Protein AF-A0A7L1ICL4-F1 (afdb_monomer_lite)

Radius of gyration: 15.79 Å; chains: 1; bounding box: 42×19×38 Å

Foldseek 3Di:
DQVVVVVVLCVVCVVHFDKDKDKDDAQPDPDDDDDPPDDDPDHGDPAKMKMWMDRPPDIDIDIDGPVCVVVVVD

InterPro domains:
  IPR003210 Signal recognition particle, SRP14 subunit [PF02290] (1-73)
  IPR003210 Signal recognition particle, SRP14 subunit [PTHR12013] (1-74)
  IPR009018 Signal recognition particle, SRP9/SRP14 subunit [G3DSA:3.30.720.10] (1-74)
  IPR009018 Signal recognition particle, SRP9/SRP14 subunit [SSF54762] (1-73)

Organism: Smutsornis africanus (NCBI:txid240209)

Sequence (74 aa):
QFLTELTRLFQKCRTSGSVFITLKKYDGRTKPVPRKGHVESFEPADNKCLLRATDGKKKISTVVSSKEVNKFQM

Secondary structure (DSSP, 8-state):
-HHHHHHHHHHHTSSS---EEEEEEE----SPPPPTTSPP-----TTEEEEEEESSS-EEEEEEETTTHHHHH-

Structure (mmCIF, N/CA/C/O backbone):
data_AF-A0A7L1ICL4-F1
#
_entry.id   AF-A0A7L1ICL4-F1
#
loop_
_atom_site.group_PDB
_atom_site.id
_atom_site.type_symbol
_atom_site.label_atom_id
_atom_site.label_alt_id
_atom_site.label_comp_id
_atom_site.label_asym_id
_atom_site.label_entity_id
_atom_site.label_seq_id
_atom_site.pdbx_PDB_ins_code
_atom_site.Cartn_x
_atom_site.Cartn_y
_atom_site.Cartn_z
_atom_site.occupancy
_atom_site.B_iso_or_equiv
_atom_site.auth_seq_id
_atom_site.auth_comp_id
_atom_site.auth_asym_id
_atom_site.auth_atom_id
_atom_site.pdbx_PDB_model_num
ATOM 1 N N . GLN A 1 1 ? -3.781 -10.402 1.676 1.00 88.75 1 GLN A N 1
ATOM 2 C CA . GLN A 1 1 ? -2.857 -10.101 2.795 1.00 88.75 1 GLN A CA 1
ATOM 3 C C . GLN A 1 1 ? -2.777 -8.605 3.102 1.00 88.75 1 GLN A C 1
ATOM 5 O O . GLN A 1 1 ? -3.025 -8.244 4.243 1.00 88.75 1 GLN A O 1
ATOM 10 N N . PHE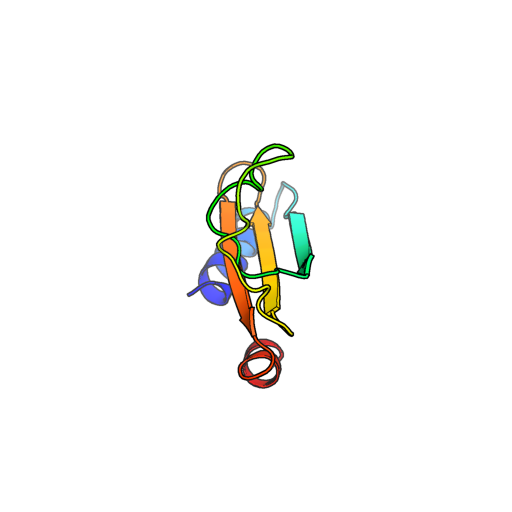 A 1 2 ? -2.494 -7.729 2.124 1.00 96.31 2 PHE A N 1
ATOM 11 C CA . PHE A 1 2 ? -2.408 -6.276 2.368 1.00 96.31 2 PHE A CA 1
ATOM 12 C C . PHE A 1 2 ? -3.691 -5.676 2.968 1.00 96.31 2 PHE A C 1
ATOM 14 O O . PHE A 1 2 ? -3.613 -5.032 4.006 1.00 96.31 2 PHE A O 1
ATOM 21 N N . LEU A 1 3 ? -4.862 -5.943 2.373 1.00 96.06 3 LEU A N 1
ATOM 22 C CA . LEU A 1 3 ? -6.146 -5.420 2.868 1.00 96.06 3 LEU A CA 1
ATOM 23 C C . LEU A 1 3 ? -6.442 -5.868 4.307 1.00 96.06 3 LEU A C 1
ATOM 25 O O . LEU A 1 3 ? -6.832 -5.056 5.134 1.00 96.06 3 LEU A O 1
ATOM 29 N N . THR A 1 4 ? -6.152 -7.127 4.642 1.00 97.00 4 THR A N 1
ATOM 30 C CA . THR A 1 4 ? -6.299 -7.659 6.007 1.00 97.00 4 THR A CA 1
ATOM 31 C C . THR A 1 4 ? -5.426 -6.907 7.015 1.00 97.00 4 THR A C 1
ATOM 33 O O . THR A 1 4 ? -5.880 -6.560 8.102 1.00 97.00 4 THR A O 1
ATOM 36 N N . GLU A 1 5 ? -4.169 -6.628 6.664 1.00 97.38 5 GLU A N 1
ATOM 37 C CA . GLU A 1 5 ? -3.261 -5.856 7.520 1.00 97.38 5 GLU A CA 1
ATOM 38 C C . GLU A 1 5 ? -3.640 -4.375 7.597 1.00 97.38 5 GLU A C 1
ATOM 40 O O . GLU A 1 5 ? -3.480 -3.750 8.646 1.00 97.38 5 GLU A O 1
ATOM 45 N N . LEU A 1 6 ? -4.193 -3.819 6.519 1.00 97.50 6 LEU A N 1
ATOM 46 C CA . LEU A 1 6 ? -4.728 -2.465 6.506 1.00 97.50 6 LEU A CA 1
ATOM 47 C C . LEU A 1 6 ? -5.930 -2.339 7.452 1.00 97.50 6 LEU A C 1
ATOM 49 O O . LEU A 1 6 ? -5.983 -1.404 8.247 1.00 97.50 6 LEU A O 1
ATOM 53 N N . THR A 1 7 ? -6.846 -3.313 7.448 1.00 97.38 7 THR A N 1
ATOM 54 C CA . THR A 1 7 ? -7.946 -3.381 8.421 1.00 97.38 7 THR A CA 1
ATOM 55 C C . THR A 1 7 ? -7.417 -3.425 9.855 1.00 97.38 7 THR A C 1
ATOM 57 O O . THR A 1 7 ? -7.901 -2.681 10.705 1.00 97.38 7 THR A O 1
ATOM 60 N N . ARG A 1 8 ? -6.380 -4.232 10.126 1.00 97.31 8 ARG A N 1
ATOM 61 C CA . ARG A 1 8 ? -5.734 -4.293 11.452 1.00 97.31 8 ARG A CA 1
ATOM 62 C C . ARG A 1 8 ? -5.125 -2.949 11.869 1.00 97.31 8 ARG A C 1
ATOM 64 O O . ARG A 1 8 ? -5.241 -2.574 13.033 1.00 97.31 8 ARG A O 1
ATOM 71 N N . LEU A 1 9 ? -4.511 -2.209 10.940 1.00 97.31 9 LEU A N 1
ATOM 72 C CA . LEU A 1 9 ? -3.994 -0.856 11.194 1.00 97.31 9 LEU A CA 1
ATOM 73 C C . LEU A 1 9 ? -5.115 0.108 11.602 1.00 97.31 9 LEU A C 1
ATOM 75 O O . LEU A 1 9 ? -4.996 0.776 12.627 1.00 97.31 9 LEU A O 1
ATOM 79 N N . PHE A 1 10 ? -6.222 0.136 10.857 1.00 97.75 10 PHE A N 1
ATOM 80 C CA . PHE A 1 10 ? -7.370 0.982 11.195 1.00 97.75 10 PHE A CA 1
ATOM 81 C C . PHE A 1 10 ? -8.018 0.603 12.529 1.00 97.75 10 PHE A C 1
ATOM 83 O O . PHE A 1 10 ? -8.372 1.485 13.308 1.00 97.75 10 PHE A O 1
ATOM 90 N N . GLN A 1 11 ? -8.143 -0.693 12.825 1.00 97.56 11 GLN A N 1
ATOM 91 C CA . GLN A 1 11 ? -8.665 -1.162 14.113 1.00 97.56 11 GLN A CA 1
ATOM 92 C C . GLN A 1 11 ? -7.778 -0.711 15.280 1.00 97.56 11 GLN A C 1
ATOM 94 O O . GLN A 1 11 ? -8.290 -0.245 16.295 1.00 97.56 11 GLN A O 1
ATOM 99 N N . LYS A 1 12 ? -6.453 -0.795 15.123 1.00 96.81 12 LYS A N 1
ATOM 100 C CA . LYS A 1 12 ? -5.481 -0.386 16.144 1.00 96.81 12 LYS A CA 1
ATOM 101 C C . LYS A 1 12 ? -5.484 1.124 16.402 1.00 96.81 12 LYS A C 1
ATOM 103 O O . LYS A 1 12 ? -5.344 1.537 17.547 1.00 96.81 12 LYS A O 1
ATOM 108 N N . CYS A 1 13 ? -5.645 1.940 15.361 1.00 96.62 13 CYS A N 1
ATOM 109 C CA . CYS A 1 13 ? -5.646 3.405 15.458 1.00 96.62 13 CYS A CA 1
ATOM 110 C C . CYS A 1 13 ? -7.044 4.013 15.658 1.00 96.62 13 CYS A C 1
ATOM 112 O O . CYS A 1 13 ? -7.228 5.206 15.445 1.00 96.62 13 CYS A O 1
ATOM 114 N N . ARG A 1 14 ? -8.047 3.210 16.043 1.00 96.50 14 ARG A N 1
ATOM 115 C CA . ARG A 1 14 ? -9.449 3.653 16.124 1.00 96.50 14 ARG A CA 1
ATOM 116 C C . ARG A 1 14 ? -9.698 4.712 17.200 1.00 96.50 14 ARG A C 1
ATOM 1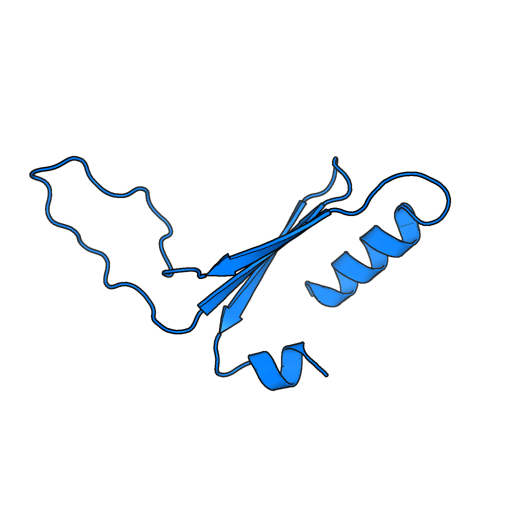18 O O . ARG A 1 14 ? -10.509 5.603 16.985 1.00 96.50 14 ARG A O 1
ATOM 125 N N . THR A 1 15 ? -9.063 4.581 18.362 1.00 96.38 15 THR A N 1
ATOM 126 C CA . THR A 1 15 ? -9.246 5.506 19.496 1.00 96.38 15 THR A CA 1
ATOM 127 C C . THR A 1 15 ? -8.236 6.647 19.488 1.00 96.38 15 THR A C 1
ATOM 129 O O . THR A 1 15 ? -8.537 7.733 19.969 1.00 96.38 15 THR A O 1
ATOM 132 N N . SER A 1 16 ? -7.033 6.404 18.965 1.00 95.94 16 SER A N 1
ATOM 133 C CA . SER A 1 16 ? -5.954 7.385 18.887 1.00 95.94 16 SER A CA 1
ATOM 134 C C . SER A 1 16 ? -4.929 6.986 17.824 1.00 95.94 16 SER A C 1
ATOM 136 O O . SER A 1 16 ? -4.660 5.799 17.610 1.00 95.94 16 SER A O 1
ATOM 138 N N . GLY A 1 17 ? -4.319 7.990 17.197 1.00 96.19 17 GLY A N 1
ATOM 139 C CA . GLY A 1 17 ? -3.307 7.840 16.154 1.00 96.19 17 GLY A CA 1
ATOM 140 C C . GLY A 1 17 ? -3.838 8.097 14.744 1.00 96.19 17 GLY A C 1
ATOM 141 O O . GLY A 1 17 ? -5.039 8.198 14.512 1.00 96.19 17 GLY A O 1
ATOM 142 N N . SER A 1 18 ? -2.910 8.192 13.794 1.00 97.19 18 SER A N 1
ATOM 143 C CA . SER A 1 18 ? -3.205 8.466 12.386 1.00 97.19 18 SER A CA 1
ATOM 144 C C . SER A 1 18 ? -2.706 7.323 11.515 1.00 97.19 18 SER A C 1
ATOM 146 O O . SER A 1 18 ? -1.596 6.830 11.710 1.00 97.19 18 SER A O 1
ATOM 148 N N . VAL A 1 19 ? -3.504 6.935 10.521 1.00 97.88 19 VAL A N 1
ATOM 149 C CA . VAL A 1 19 ? -3.091 5.990 9.477 1.00 97.88 19 VAL A CA 1
ATOM 150 C C . VAL A 1 19 ? -2.776 6.781 8.214 1.00 97.88 19 VAL A C 1
ATOM 152 O O . VAL A 1 19 ? -3.639 7.458 7.663 1.00 97.88 19 VAL A O 1
ATOM 155 N N . PHE A 1 20 ? -1.538 6.684 7.738 1.00 98.25 20 PHE A N 1
ATOM 156 C CA . PHE A 1 20 ? -1.103 7.305 6.492 1.00 98.25 20 PHE A CA 1
ATOM 157 C C . PHE A 1 20 ? -1.140 6.280 5.371 1.00 98.25 20 PHE A C 1
ATOM 159 O O . PHE A 1 20 ? -0.532 5.216 5.496 1.00 98.25 20 PHE A O 1
ATOM 166 N N . ILE A 1 21 ? -1.798 6.622 4.266 1.00 97.94 21 ILE A N 1
ATOM 167 C CA . ILE A 1 21 ? -1.825 5.819 3.043 1.00 97.94 21 ILE A CA 1
ATOM 168 C C . ILE A 1 21 ? -1.199 6.643 1.921 1.00 97.94 21 ILE A C 1
ATOM 170 O O . ILE A 1 21 ? -1.520 7.813 1.739 1.00 97.94 21 ILE A O 1
ATOM 174 N N . THR A 1 22 ? -0.288 6.032 1.169 1.00 98.12 22 THR A N 1
ATOM 175 C CA . THR A 1 22 ? 0.347 6.655 0.003 1.00 98.12 22 THR A CA 1
ATOM 176 C C . THR A 1 22 ? 0.195 5.760 -1.213 1.00 98.12 22 THR A C 1
ATOM 178 O O . THR A 1 22 ? 0.386 4.547 -1.119 1.00 98.12 22 THR A O 1
ATOM 181 N N . LEU A 1 23 ? -0.117 6.378 -2.350 1.00 96.56 23 LEU A N 1
ATOM 182 C CA . LEU A 1 23 ? -0.217 5.747 -3.659 1.00 96.56 23 LEU A CA 1
ATOM 183 C C . LEU A 1 23 ? 0.754 6.456 -4.606 1.00 96.56 23 LEU A C 1
ATOM 185 O O . LEU A 1 23 ? 0.726 7.680 -4.720 1.00 96.56 23 LEU A O 1
ATOM 189 N N . LYS A 1 24 ? 1.630 5.701 -5.272 1.00 95.69 24 LYS A N 1
ATOM 190 C CA . LYS A 1 24 ? 2.552 6.235 -6.288 1.00 95.69 24 LYS A CA 1
ATOM 191 C C . LYS A 1 24 ? 2.604 5.318 -7.505 1.00 95.69 24 LYS A C 1
ATOM 193 O O . LYS A 1 24 ? 2.538 4.101 -7.344 1.00 95.69 24 LYS A O 1
ATOM 198 N N . LYS A 1 25 ? 2.786 5.884 -8.707 1.00 93.88 25 LYS A N 1
ATOM 199 C CA . LYS A 1 25 ? 3.177 5.096 -9.890 1.00 93.88 25 LYS A CA 1
ATOM 200 C C . LYS A 1 25 ? 4.469 4.347 -9.556 1.00 93.88 25 LYS A C 1
ATOM 202 O O . LYS A 1 25 ? 5.378 4.927 -8.960 1.00 93.88 25 LYS A O 1
ATOM 207 N N . TYR A 1 26 ? 4.516 3.063 -9.888 1.00 93.69 26 TYR A N 1
ATOM 208 C CA . TYR A 1 26 ? 5.667 2.213 -9.629 1.00 93.69 26 TYR A CA 1
ATOM 209 C C . TYR A 1 26 ? 6.180 1.655 -10.941 1.00 93.69 26 TYR A C 1
ATOM 211 O O . TYR A 1 26 ? 5.440 1.026 -11.685 1.00 93.69 26 TYR A O 1
ATOM 219 N N . ASP A 1 27 ? 7.452 1.902 -11.203 1.00 89.94 27 ASP A N 1
ATOM 220 C CA . ASP A 1 27 ? 8.138 1.487 -12.418 1.00 89.94 27 ASP A CA 1
ATOM 221 C C . ASP A 1 27 ? 8.699 0.067 -12.316 1.00 89.94 27 ASP A C 1
ATOM 223 O O . ASP A 1 27 ? 9.247 -0.414 -13.290 1.00 89.94 27 ASP A O 1
ATOM 227 N N . GLY A 1 28 ? 8.561 -0.631 -11.181 1.00 89.00 28 GLY A N 1
ATOM 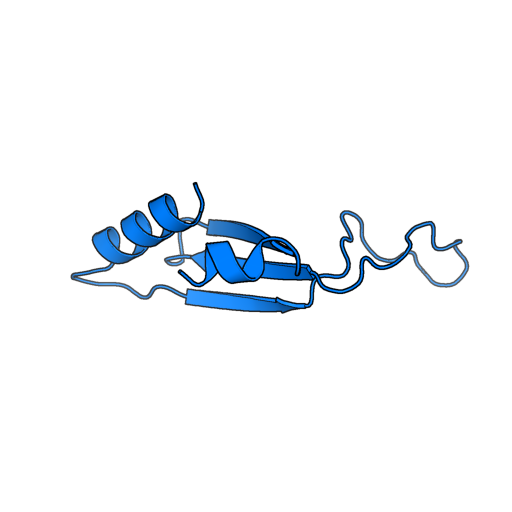228 C CA . GLY A 1 28 ? 9.082 -1.990 -10.993 1.00 89.00 28 GLY A CA 1
ATOM 229 C C . GLY A 1 28 ? 10.531 -2.056 -10.505 1.00 89.00 28 GLY A C 1
ATOM 230 O O . GLY A 1 28 ? 11.063 -3.156 -10.349 1.00 89.00 28 GLY A O 1
ATOM 231 N N . ARG A 1 29 ? 11.175 -0.912 -10.241 1.00 88.25 29 ARG A N 1
ATOM 232 C CA . ARG A 1 29 ? 12.577 -0.881 -9.810 1.00 88.25 29 ARG A CA 1
ATOM 233 C C . ARG A 1 29 ? 12.754 -1.503 -8.427 1.00 88.25 29 ARG A C 1
ATOM 235 O O . ARG A 1 29 ? 12.051 -1.160 -7.474 1.00 88.25 29 ARG A O 1
ATOM 242 N N . THR A 1 30 ? 13.746 -2.380 -8.309 1.00 88.88 30 THR A N 1
ATOM 243 C CA . THR A 1 30 ? 14.201 -2.973 -7.036 1.00 88.88 30 THR A CA 1
ATOM 244 C C . THR A 1 30 ? 15.587 -2.480 -6.620 1.00 88.88 30 THR A C 1
ATOM 246 O O . THR A 1 30 ? 16.016 -2.721 -5.494 1.00 88.88 30 THR A O 1
ATOM 249 N N . LYS A 1 31 ? 16.283 -1.769 -7.516 1.00 87.19 31 LYS A N 1
ATOM 250 C CA . LYS A 1 31 ? 17.612 -1.189 -7.306 1.00 87.19 31 LYS A CA 1
ATOM 251 C C . LYS A 1 31 ? 17.600 0.308 -7.653 1.00 87.19 31 LYS A C 1
ATOM 253 O O . LYS A 1 31 ? 16.758 0.729 -8.450 1.00 87.19 31 LYS A O 1
ATOM 258 N N . PRO A 1 32 ? 18.503 1.113 -7.067 1.00 87.88 32 PRO A N 1
ATOM 259 C CA . PRO A 1 32 ? 18.666 2.518 -7.435 1.00 87.88 32 PRO A CA 1
ATOM 260 C C . PRO A 1 32 ? 19.030 2.698 -8.914 1.00 87.88 32 PRO A C 1
ATOM 262 O O . PRO A 1 32 ? 19.632 1.811 -9.520 1.00 87.88 32 PRO A O 1
ATOM 265 N N . VAL A 1 33 ? 18.713 3.871 -9.468 1.00 85.00 33 VAL A N 1
ATOM 266 C CA . VAL A 1 33 ? 19.155 4.258 -10.816 1.00 85.00 33 VAL A CA 1
ATOM 267 C C . VAL A 1 33 ? 20.683 4.437 -10.810 1.00 85.00 33 VAL A C 1
ATOM 269 O O . VAL A 1 33 ? 21.198 5.116 -9.913 1.00 85.00 33 VAL A O 1
ATOM 272 N N . PRO A 1 34 ? 21.423 3.832 -11.760 1.00 85.81 34 PRO A N 1
ATOM 273 C CA . PRO A 1 34 ? 22.871 3.990 -11.856 1.00 85.81 34 PRO A CA 1
ATOM 274 C C . PRO A 1 34 ? 23.301 5.454 -12.037 1.00 85.81 34 PRO A C 1
ATOM 276 O O . PRO A 1 34 ? 22.545 6.296 -12.522 1.00 85.81 34 PRO A O 1
ATOM 279 N N . ARG A 1 35 ? 24.553 5.773 -11.680 1.00 87.25 35 ARG A N 1
ATOM 280 C CA . ARG A 1 35 ? 25.138 7.085 -12.007 1.00 87.25 35 ARG A CA 1
ATOM 281 C C . ARG A 1 35 ? 25.304 7.221 -13.525 1.00 87.25 35 ARG A C 1
ATOM 283 O O . ARG A 1 35 ? 25.515 6.225 -14.216 1.00 87.25 35 ARG A O 1
ATOM 290 N N . LYS A 1 36 ? 25.257 8.463 -14.029 1.00 82.25 36 LYS A N 1
ATOM 291 C CA . LYS A 1 36 ? 25.480 8.777 -15.452 1.00 82.25 36 LYS A CA 1
ATOM 292 C C . LYS A 1 36 ? 26.743 8.071 -15.967 1.00 82.25 36 LYS A C 1
ATOM 294 O O . LYS A 1 36 ? 27.797 8.182 -15.347 1.00 82.25 36 LYS A O 1
ATOM 299 N N . GLY A 1 37 ? 26.615 7.353 -17.083 1.00 78.31 37 GLY A N 1
ATOM 300 C CA . GLY A 1 37 ? 27.703 6.593 -17.712 1.00 78.31 37 GLY A CA 1
ATOM 301 C C . GLY A 1 37 ? 27.702 5.086 -17.429 1.00 78.31 37 GLY A C 1
ATOM 302 O O . GLY A 1 37 ? 28.526 4.380 -17.994 1.00 78.31 37 GLY A O 1
ATOM 303 N N . HIS A 1 38 ? 26.794 4.575 -16.590 1.00 74.44 38 HIS A N 1
ATOM 304 C CA . HIS A 1 38 ? 26.534 3.135 -16.472 1.00 74.44 38 HIS A CA 1
ATOM 305 C C . HIS A 1 38 ? 25.271 2.745 -17.245 1.00 74.44 38 HIS A C 1
ATOM 307 O O . HIS A 1 38 ? 24.301 3.499 -17.270 1.00 74.44 38 HIS A O 1
ATOM 313 N N . VAL A 1 39 ? 25.293 1.560 -17.861 1.00 73.19 39 VAL A N 1
ATOM 314 C CA . VAL A 1 39 ? 24.176 1.028 -18.654 1.00 73.19 39 VAL A CA 1
ATOM 315 C C . VAL A 1 39 ? 22.966 0.785 -17.748 1.00 73.19 39 VAL A C 1
ATOM 317 O O . VAL A 1 39 ? 23.077 0.105 -16.724 1.00 73.19 39 VAL A O 1
ATOM 320 N N . GLU A 1 40 ? 21.809 1.338 -18.118 1.00 69.81 40 GLU A N 1
ATOM 321 C CA . GLU A 1 40 ? 20.538 1.015 -17.470 1.00 69.81 40 GLU A CA 1
ATOM 322 C C . GLU A 1 40 ? 20.137 -0.413 -17.857 1.00 69.81 40 GLU A C 1
ATOM 324 O O . GLU A 1 40 ? 19.955 -0.724 -19.027 1.00 69.81 40 GLU A O 1
ATOM 329 N N . SER A 1 41 ? 20.033 -1.307 -16.874 1.00 69.00 41 SER A N 1
ATOM 330 C CA . SER A 1 41 ? 19.659 -2.713 -17.092 1.00 69.00 41 SER A CA 1
ATOM 331 C C . SER A 1 41 ? 18.173 -2.990 -16.857 1.00 69.00 41 SER A C 1
ATOM 333 O O . SER A 1 41 ? 17.767 -4.149 -16.768 1.00 69.00 41 SER A O 1
ATOM 335 N N . PHE A 1 42 ? 17.370 -1.940 -16.674 1.00 71.56 42 PHE A N 1
ATOM 336 C CA . PHE A 1 42 ? 16.001 -2.053 -16.198 1.00 71.56 42 PHE A CA 1
ATOM 337 C C . PHE A 1 42 ? 15.006 -1.397 -17.151 1.00 71.56 42 PHE A C 1
ATOM 339 O O . PHE A 1 42 ? 14.988 -0.175 -17.274 1.00 71.56 42 PHE A O 1
ATOM 346 N N . GLU A 1 43 ? 14.124 -2.216 -17.719 1.00 75.12 43 GLU A N 1
ATOM 347 C CA . GLU A 1 43 ? 12.958 -1.758 -18.470 1.00 75.12 43 GLU A CA 1
ATOM 348 C C . GLU A 1 43 ? 11.819 -1.381 -17.505 1.00 75.12 43 GLU A C 1
ATOM 350 O O . GLU A 1 43 ? 11.364 -2.238 -16.734 1.00 75.12 43 GLU A O 1
ATOM 355 N N . PRO A 1 44 ? 11.344 -0.119 -17.513 1.00 77.25 44 PRO A N 1
ATOM 356 C CA . PRO A 1 44 ? 10.227 0.313 -16.686 1.00 77.25 44 PRO A CA 1
ATOM 357 C C . PRO A 1 44 ? 8.978 -0.532 -16.930 1.00 77.25 44 PRO A C 1
ATOM 359 O O . PRO A 1 44 ? 8.451 -0.604 -18.036 1.00 77.25 44 PRO A O 1
ATOM 362 N N . ALA A 1 45 ? 8.460 -1.148 -15.870 1.00 77.31 45 ALA A N 1
ATOM 363 C CA . ALA A 1 45 ? 7.173 -1.812 -15.926 1.00 77.31 45 ALA A CA 1
ATOM 364 C C . ALA A 1 45 ? 6.069 -0.759 -16.054 1.00 77.31 45 ALA A C 1
ATOM 366 O O . ALA A 1 45 ? 5.829 0.026 -15.131 1.00 77.31 45 ALA A O 1
ATOM 367 N N . ASP A 1 46 ? 5.360 -0.784 -17.177 1.00 77.69 46 ASP A N 1
ATOM 368 C CA . ASP A 1 46 ? 4.184 0.049 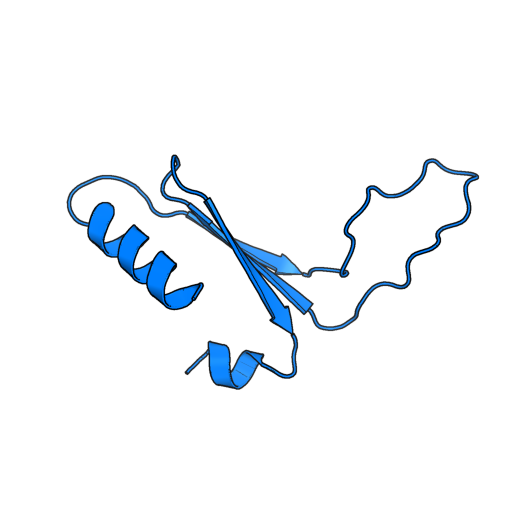-17.354 1.00 77.69 46 ASP A CA 1
ATOM 369 C C . ASP A 1 46 ? 2.989 -0.471 -16.542 1.00 77.69 46 ASP A C 1
ATOM 371 O O . ASP A 1 46 ? 2.801 -1.672 -16.328 1.00 77.69 46 ASP A O 1
ATOM 375 N N . ASN A 1 47 ? 2.153 0.469 -16.094 1.00 87.12 47 ASN A N 1
ATOM 376 C CA . ASN A 1 47 ? 0.849 0.212 -15.471 1.00 87.12 47 ASN A CA 1
ATOM 377 C C . ASN A 1 47 ? 0.873 -0.529 -14.120 1.00 87.12 47 ASN A C 1
ATOM 379 O O . ASN A 1 47 ? -0.018 -1.332 -13.825 1.00 87.12 47 ASN A O 1
ATOM 383 N N . LYS A 1 48 ? 1.864 -0.232 -13.271 1.00 93.50 48 LYS A N 1
ATOM 384 C CA . LYS A 1 48 ? 1.870 -0.629 -11.854 1.00 93.50 48 LYS A CA 1
ATOM 385 C C . LYS A 1 48 ? 1.798 0.587 -10.930 1.00 93.50 48 LYS A C 1
ATOM 387 O O . LYS A 1 48 ? 2.330 1.661 -11.222 1.00 93.50 48 LYS A O 1
ATOM 392 N N . CYS A 1 49 ? 1.177 0.407 -9.773 1.00 94.62 49 CYS A N 1
ATOM 393 C CA . CYS A 1 49 ? 1.201 1.361 -8.674 1.00 94.62 49 CYS A CA 1
ATOM 394 C C . CYS A 1 49 ? 1.633 0.678 -7.372 1.00 94.62 49 CYS A C 1
ATOM 396 O O . CYS A 1 49 ? 1.450 -0.520 -7.174 1.00 94.62 49 CYS A O 1
ATOM 398 N N . LEU A 1 50 ? 2.267 1.445 -6.490 1.00 96.00 50 LEU A N 1
ATOM 399 C CA . LEU A 1 50 ? 2.712 1.014 -5.172 1.00 96.00 50 LEU A CA 1
ATOM 400 C C . LEU A 1 50 ? 1.849 1.706 -4.124 1.00 96.00 50 LEU A C 1
ATOM 402 O O . LEU A 1 50 ? 1.845 2.938 -4.032 1.00 96.00 50 LEU A O 1
ATOM 406 N N . LEU A 1 51 ? 1.164 0.900 -3.320 1.00 97.38 51 LEU A N 1
ATOM 407 C CA . LEU A 1 51 ? 0.432 1.341 -2.144 1.00 97.38 51 LEU A CA 1
ATOM 408 C C . LEU A 1 51 ? 1.272 1.078 -0.902 1.00 97.38 51 LEU A C 1
ATOM 410 O O . LEU A 1 51 ? 1.871 0.011 -0.751 1.00 97.38 51 LEU A O 1
ATOM 414 N N . ARG A 1 52 ? 1.297 2.042 0.015 1.00 98.25 52 ARG A N 1
ATOM 415 C CA . ARG A 1 52 ? 1.925 1.886 1.332 1.00 98.25 52 ARG A CA 1
ATOM 416 C C . ARG A 1 52 ? 0.998 2.424 2.402 1.00 98.25 52 ARG A C 1
ATOM 418 O O . ARG A 1 52 ? 0.415 3.486 2.200 1.00 98.25 52 ARG A O 1
ATOM 425 N N . ALA A 1 53 ? 0.924 1.732 3.531 1.00 98.44 53 ALA A N 1
ATOM 426 C CA . ALA A 1 53 ? 0.185 2.176 4.702 1.00 98.44 53 ALA A CA 1
ATOM 427 C C . ALA A 1 53 ? 1.038 2.071 5.974 1.00 98.44 53 ALA A C 1
ATOM 429 O O . ALA A 1 53 ? 1.878 1.172 6.091 1.00 98.44 53 ALA A O 1
ATOM 430 N N . THR A 1 54 ? 0.845 3.001 6.911 1.00 98.31 54 THR A N 1
ATOM 431 C CA . THR A 1 54 ? 1.559 3.023 8.197 1.00 98.31 54 THR A CA 1
ATOM 432 C C . THR A 1 54 ? 0.792 3.779 9.281 1.00 98.31 54 THR A C 1
ATOM 434 O O . THR A 1 54 ? 0.168 4.793 8.989 1.00 98.31 54 THR A O 1
ATOM 437 N N . ASP A 1 55 ? 0.890 3.329 10.5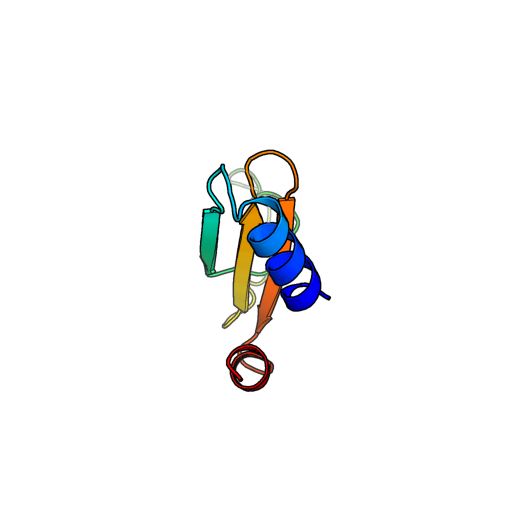34 1.00 97.38 55 ASP A N 1
ATOM 438 C CA . ASP A 1 55 ? 0.461 4.066 11.742 1.00 97.38 55 ASP A CA 1
ATOM 439 C C . ASP A 1 55 ? 1.607 4.890 12.371 1.00 97.38 55 ASP A C 1
ATOM 441 O O . ASP A 1 55 ? 1.552 5.298 13.529 1.00 97.38 55 ASP A O 1
ATOM 445 N N . GLY A 1 56 ? 2.712 5.050 11.636 1.00 96.12 56 GLY A N 1
ATOM 446 C CA . GLY A 1 56 ? 3.972 5.609 12.132 1.00 96.12 56 GLY A CA 1
ATOM 447 C C . GLY A 1 56 ? 4.904 4.571 12.769 1.00 96.12 56 GLY A C 1
ATOM 448 O O . GLY A 1 56 ? 6.099 4.834 12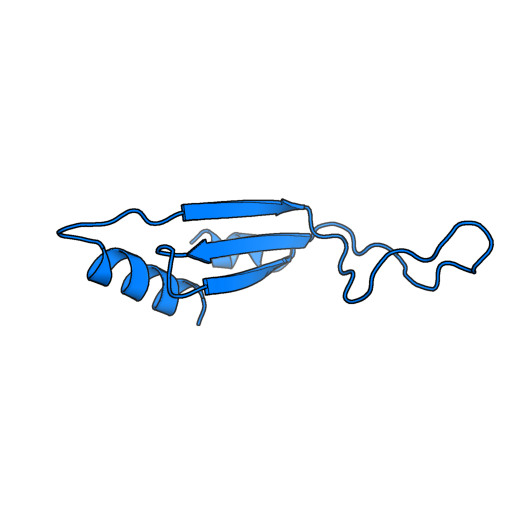.883 1.00 96.12 56 GLY A O 1
ATOM 449 N N . LYS A 1 57 ? 4.405 3.374 13.111 1.00 95.06 57 LYS A N 1
ATOM 450 C CA . LYS A 1 57 ? 5.186 2.276 13.705 1.00 95.06 57 LYS A CA 1
ATOM 451 C C . LYS A 1 57 ? 5.311 1.095 12.740 1.00 95.06 57 LYS A C 1
ATOM 453 O O . LYS A 1 57 ? 6.413 0.744 12.326 1.00 95.06 57 LYS A O 1
ATOM 458 N N . LYS A 1 58 ? 4.187 0.487 12.351 1.00 96.44 58 LYS A N 1
ATOM 459 C CA . LYS A 1 58 ? 4.123 -0.654 11.432 1.00 96.44 58 LYS A CA 1
ATOM 460 C C . LYS A 1 58 ? 3.927 -0.162 10.004 1.00 96.44 58 LYS A C 1
ATOM 462 O O . LYS A 1 58 ? 2.972 0.550 9.726 1.00 96.44 58 LYS A O 1
ATOM 467 N N . LYS A 1 59 ? 4.792 -0.608 9.091 1.00 98.12 59 LYS A N 1
ATOM 468 C CA . LYS A 1 59 ? 4.714 -0.296 7.658 1.00 98.12 59 LYS A CA 1
ATOM 469 C C . LYS A 1 59 ? 4.316 -1.540 6.873 1.00 98.12 59 LYS A C 1
ATOM 471 O O . LYS A 1 59 ? 4.899 -2.603 7.069 1.00 98.12 59 LYS A O 1
ATOM 476 N N . ILE A 1 60 ? 3.354 -1.389 5.971 1.00 98.19 60 ILE A N 1
ATOM 477 C CA . ILE A 1 60 ? 2.966 -2.408 4.992 1.00 98.19 60 ILE A CA 1
ATOM 478 C C . ILE A 1 60 ? 2.936 -1.786 3.597 1.00 98.19 60 ILE A C 1
ATOM 480 O O . ILE A 1 60 ? 2.640 -0.599 3.440 1.00 98.19 60 ILE A O 1
ATOM 484 N N . SER A 1 61 ? 3.232 -2.576 2.570 1.00 97.62 61 SER A N 1
ATOM 485 C CA . SER A 1 61 ? 3.166 -2.126 1.179 1.00 97.62 61 SER A CA 1
ATOM 486 C C . SER A 1 61 ? 2.761 -3.246 0.236 1.00 97.62 61 SER A C 1
ATOM 488 O O . SER A 1 61 ? 3.045 -4.412 0.502 1.00 97.62 61 SER A O 1
ATOM 490 N N . THR A 1 62 ? 2.135 -2.889 -0.879 1.00 97.06 62 THR A N 1
ATOM 491 C CA . THR A 1 62 ? 1.794 -3.821 -1.954 1.00 97.06 62 THR A CA 1
ATOM 492 C C . THR A 1 62 ? 1.890 -3.132 -3.310 1.00 97.06 62 THR A C 1
ATOM 494 O O . THR A 1 62 ? 1.699 -1.919 -3.412 1.00 97.06 62 THR A O 1
ATOM 497 N N . VAL A 1 63 ? 2.217 -3.903 -4.341 1.00 95.75 63 VAL A N 1
ATOM 498 C CA . VAL A 1 63 ? 2.219 -3.442 -5.729 1.00 95.75 63 VAL A CA 1
ATOM 499 C C . VAL A 1 63 ? 0.945 -3.954 -6.377 1.00 95.75 63 VAL A C 1
ATOM 501 O O . VAL A 1 63 ? 0.644 -5.135 -6.254 1.00 95.75 63 VAL A O 1
ATOM 504 N N . VAL A 1 64 ? 0.224 -3.068 -7.055 1.00 94.94 64 VAL A N 1
ATOM 505 C CA . VAL A 1 64 ? -0.999 -3.380 -7.794 1.00 94.94 64 VAL A CA 1
ATOM 506 C C . VAL A 1 64 ? -0.751 -3.072 -9.265 1.00 94.94 64 VAL A C 1
ATOM 508 O O . VAL A 1 64 ? -0.338 -1.974 -9.636 1.00 94.94 64 VAL A O 1
ATOM 511 N N . SER A 1 65 ? -0.959 -4.068 -10.110 1.00 93.81 65 SER A N 1
ATOM 512 C CA . SER A 1 65 ? -0.916 -3.971 -11.564 1.00 93.81 65 SER A CA 1
ATOM 513 C C . SER A 1 65 ? -2.304 -3.707 -12.150 1.00 93.81 65 SER A C 1
ATOM 515 O O . SER A 1 65 ? -3.329 -3.968 -11.521 1.00 93.81 65 SER A O 1
ATOM 517 N N . SER A 1 66 ? -2.353 -3.256 -13.403 1.00 90.38 66 SER A N 1
ATOM 518 C CA . SER A 1 66 ? -3.611 -3.094 -14.149 1.00 90.38 66 SER A CA 1
ATOM 519 C C . SER A 1 66 ? -4.469 -4.364 -14.210 1.00 90.38 66 SER A C 1
ATOM 521 O O . SER A 1 66 ? -5.689 -4.271 -14.277 1.00 90.38 66 SER A O 1
ATOM 523 N N . LYS A 1 67 ? -3.857 -5.554 -14.149 1.00 90.50 67 LYS A N 1
ATOM 524 C CA . LYS A 1 67 ? -4.576 -6.837 -14.187 1.00 90.50 67 LYS A CA 1
ATOM 525 C C . LYS A 1 67 ? -5.380 -7.110 -12.917 1.00 90.50 67 LYS A C 1
ATOM 527 O O . LYS A 1 67 ? -6.416 -7.762 -12.982 1.00 90.50 67 LYS A O 1
ATOM 532 N N . GLU A 1 68 ? -4.901 -6.644 -11.768 1.00 90.75 68 GLU A N 1
ATOM 533 C CA . GLU A 1 68 ? -5.508 -6.952 -10.469 1.00 90.75 68 GLU A CA 1
ATOM 534 C C . GLU A 1 68 ? -6.278 -5.771 -9.865 1.00 90.75 68 GLU A C 1
ATOM 536 O O . GLU A 1 68 ? -6.968 -5.950 -8.864 1.00 90.75 68 GLU A O 1
ATOM 541 N N . VAL A 1 69 ? -6.225 -4.588 -10.495 1.00 91.75 69 VAL A N 1
ATOM 542 C CA . VAL A 1 69 ? -6.832 -3.352 -9.974 1.00 91.75 69 VAL A CA 1
ATOM 543 C C . VAL A 1 69 ? -8.337 -3.480 -9.727 1.00 91.75 69 VAL A C 1
ATOM 545 O O . VAL A 1 69 ? -8.807 -3.085 -8.666 1.00 91.75 69 VAL A O 1
ATOM 548 N N . ASN A 1 70 ? -9.082 -4.115 -10.636 1.00 91.31 70 ASN A N 1
ATOM 549 C CA . ASN A 1 70 ? -10.534 -4.271 -10.495 1.00 91.31 70 ASN A CA 1
ATOM 550 C C . ASN A 1 70 ? -10.898 -5.142 -9.286 1.00 91.31 70 ASN A C 1
ATOM 552 O O . ASN A 1 70 ? -11.841 -4.844 -8.563 1.00 91.31 70 ASN A O 1
ATOM 556 N N . LYS A 1 71 ? -10.119 -6.203 -9.040 1.00 91.00 71 LYS A N 1
ATOM 557 C CA . LYS A 1 71 ? -10.292 -7.064 -7.865 1.00 91.00 71 LYS A CA 1
ATOM 558 C C . LYS A 1 71 ? -9.817 -6.380 -6.583 1.00 91.00 71 LYS A C 1
ATOM 560 O O . LYS A 1 71 ? -10.315 -6.700 -5.518 1.00 91.00 71 LYS A O 1
ATOM 565 N N . PHE A 1 72 ? -8.830 -5.494 -6.678 1.00 91.25 72 PHE A N 1
ATOM 566 C CA . PHE A 1 72 ? -8.312 -4.743 -5.538 1.00 91.25 72 PHE A CA 1
ATOM 567 C C . PHE A 1 72 ? -9.255 -3.610 -5.102 1.00 91.25 72 PHE A C 1
ATOM 569 O O . PHE A 1 72 ? -9.231 -3.216 -3.939 1.00 91.25 72 PHE A O 1
ATOM 576 N N . GLN A 1 73 ? -10.047 -3.072 -6.034 1.00 88.81 73 GLN A N 1
ATOM 577 C CA . GLN A 1 73 ? -11.021 -2.010 -5.780 1.00 88.81 73 GLN A CA 1
ATOM 578 C C . GLN A 1 73 ? -12.337 -2.523 -5.173 1.00 88.81 73 GLN A C 1
ATOM 580 O O . GLN A 1 73 ? -12.971 -1.775 -4.430 1.00 88.81 73 GLN A O 1
ATOM 585 N N . MET A 1 74 ? -12.751 -3.747 -5.519 1.00 79.94 74 MET A N 1
ATOM 586 C CA . MET A 1 74 ? -13.922 -4.419 -4.933 1.00 79.94 74 MET A CA 1
ATOM 587 C C . MET A 1 74 ? -13.638 -4.915 -3.516 1.00 79.94 74 MET A C 1
ATOM 589 O O . MET A 1 74 ? -14.541 -4.757 -2.668 1.00 79.94 74 MET A O 1
#

pLDDT: mean 91.26, std 7.94, range [69.0, 98.44]